Protein AF-M2RCM3-F1 (afdb_monomer_lite)

Secondary structure (DSSP, 8-state):
-----TTPPPPHHHHHHHHHHHT--HHHHTT-TTS--SSSS-TTT-TT-TTEEEEEEEEHHHHHHHHHHHHTTSS-TTS----SEEEEEEETTEEEEEE-TT-S-HHHHHHHHHIIIIIITT-TTS--GGGGT-EE-PPGGG--GGGS-TT----SEE-

Foldseek 3Di:
DDDDDPPDDDPVVVVVVVVVVVPDDPVCVVVPLVDDDPQPPPPVPSPRQPFKDFPDKDAPVVLLVVLCVQCPPVDDSVPFDDPRIWTWMDGNVGPPDTDTPPSDTPSSVVSVVCCVQFQQVLDPVRDDPLVVPWDADHDPPSGGPVVDDPPDPDDGTDD

Sequence (159 aa):
MHDLDPHERPPDGIRNVYKKYQKMKLNALNNDPDIIDLASHDASASTTSTKVHVVKEYATKDLTAIFQAFAGQDVALDVITIPDSVPVYEHDDMPGLHIIPSLFPAEIQSILLSRLLHRDLSSPVHLTNIHTHYTISYPPSHTSFFSIPHSSPTTIATP

pLDDT: mean 85.64, std 12.22, range [40.91, 96.62]

Structure (mmCIF, N/CA/C/O backbone):
data_AF-M2RCM3-F1
#
_entry.id   AF-M2RCM3-F1
#
loop_
_atom_site.group_PDB
_atom_site.id
_atom_site.type_symbol
_atom_site.label_atom_id
_atom_site.label_alt_id
_atom_site.label_comp_id
_atom_site.label_asym_id
_atom_site.label_entity_id
_atom_site.label_seq_id
_atom_site.pdbx_PDB_ins_code
_atom_site.Cartn_x
_atom_site.Cartn_y
_atom_site.Cartn_z
_atom_site.occupancy
_atom_site.B_iso_or_equiv
_atom_site.auth_seq_id
_atom_site.auth_comp_id
_atom_site.auth_asym_id
_atom_site.auth_atom_id
_atom_site.pdbx_PDB_model_num
ATOM 1 N N . MET A 1 1 ? -29.818 -10.390 -8.288 1.00 47.91 1 MET A N 1
ATOM 2 C CA . MET A 1 1 ? -28.468 -9.796 -8.361 1.00 47.91 1 MET A CA 1
ATOM 3 C C . MET A 1 1 ? -28.591 -8.574 -9.247 1.00 47.91 1 MET A C 1
ATOM 5 O O . MET A 1 1 ? -29.095 -8.732 -10.350 1.00 47.91 1 MET A O 1
ATOM 9 N N . HIS A 1 2 ? -28.288 -7.379 -8.735 1.00 69.50 2 HIS A N 1
ATOM 10 C CA . HIS A 1 2 ? -28.175 -6.194 -9.593 1.00 69.50 2 HIS A CA 1
ATOM 11 C C . HIS A 1 2 ? -26.973 -6.388 -10.524 1.00 69.50 2 HIS A C 1
ATOM 13 O O . HIS A 1 2 ? -25.961 -6.943 -10.092 1.00 69.50 2 HIS A O 1
ATOM 19 N N . ASP A 1 3 ? -27.124 -5.989 -11.782 1.00 76.88 3 ASP A N 1
ATOM 20 C CA . ASP A 1 3 ? -26.039 -5.961 -12.761 1.00 76.88 3 ASP A CA 1
ATOM 21 C C . ASP A 1 3 ? -25.080 -4.829 -12.364 1.00 76.88 3 ASP A C 1
ATOM 23 O O . ASP A 1 3 ? -25.531 -3.718 -12.079 1.00 76.88 3 ASP A O 1
ATOM 27 N N . LEU A 1 4 ? -23.787 -5.124 -12.228 1.00 79.81 4 LEU A N 1
ATOM 28 C CA . LEU A 1 4 ? -22.798 -4.149 -11.761 1.00 79.81 4 LEU A CA 1
ATOM 29 C C . LEU A 1 4 ? -22.396 -3.254 -12.941 1.00 79.81 4 LEU A C 1
ATOM 31 O O . LEU A 1 4 ? -21.693 -3.711 -13.841 1.00 79.81 4 LEU A O 1
ATOM 35 N N . ASP A 1 5 ? -22.825 -1.989 -12.938 1.00 85.00 5 ASP A N 1
ATOM 36 C CA . ASP A 1 5 ? -22.432 -1.008 -13.957 1.00 85.00 5 ASP A CA 1
ATOM 37 C C . ASP A 1 5 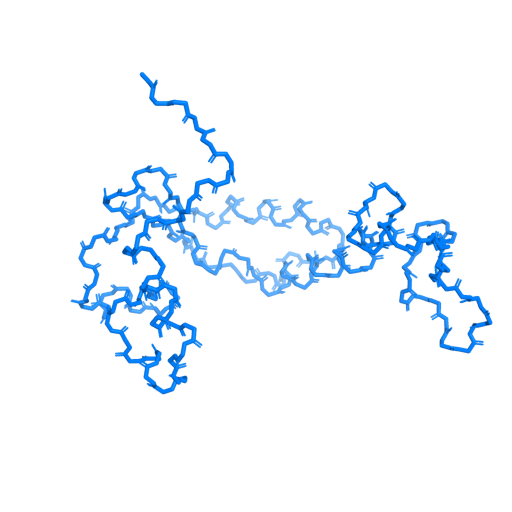? -21.053 -0.401 -13.612 1.00 85.00 5 ASP A C 1
ATOM 39 O O . ASP A 1 5 ? -20.919 0.298 -12.604 1.00 85.00 5 ASP A O 1
ATOM 43 N N . PRO A 1 6 ? -20.004 -0.609 -14.433 1.00 80.06 6 PRO A N 1
ATOM 44 C CA . PRO A 1 6 ? -18.677 -0.033 -14.196 1.00 80.06 6 PRO A CA 1
ATOM 45 C C . PRO A 1 6 ? -18.636 1.504 -14.294 1.00 80.06 6 PRO A C 1
ATOM 47 O O . PRO A 1 6 ? -17.633 2.114 -13.916 1.00 80.06 6 PRO A O 1
ATOM 50 N N . HIS A 1 7 ? -19.695 2.143 -14.799 1.00 84.94 7 HIS A N 1
ATOM 51 C CA . HIS A 1 7 ? -19.855 3.596 -14.852 1.00 84.94 7 HIS A CA 1
ATOM 52 C C . HIS A 1 7 ? -20.770 4.148 -13.752 1.00 84.94 7 HIS A C 1
ATOM 54 O O . HIS A 1 7 ? -21.038 5.358 -13.729 1.00 84.94 7 HIS A O 1
ATOM 60 N N . GLU A 1 8 ? -21.233 3.297 -12.832 1.00 88.00 8 GLU A N 1
ATOM 61 C CA . GLU A 1 8 ? -22.080 3.721 -11.728 1.00 88.00 8 GLU A CA 1
ATOM 62 C C . GLU A 1 8 ? -21.363 4.771 -10.873 1.00 88.00 8 GLU A C 1
ATOM 64 O O . GLU A 1 8 ? -20.166 4.696 -10.570 1.00 88.00 8 GLU A O 1
ATOM 69 N N . ARG A 1 9 ? -22.105 5.812 -10.489 1.00 85.38 9 ARG A N 1
ATOM 70 C CA . ARG A 1 9 ? -21.546 6.862 -9.641 1.00 85.38 9 ARG A CA 1
ATOM 71 C C . ARG A 1 9 ? -21.327 6.308 -8.234 1.00 85.38 9 ARG A C 1
ATOM 73 O O . ARG A 1 9 ? -22.215 5.639 -7.711 1.00 85.38 9 ARG A O 1
ATOM 80 N N . PRO A 1 10 ? -20.208 6.653 -7.573 1.00 86.56 10 PRO A N 1
ATOM 81 C CA . PRO A 1 10 ? -20.007 6.250 -6.193 1.00 86.56 10 PRO A CA 1
ATOM 82 C C . PRO A 1 10 ? -21.137 6.821 -5.321 1.00 86.56 10 PRO A C 1
ATOM 84 O O . PRO A 1 10 ? -21.534 7.974 -5.542 1.00 86.56 10 PRO A O 1
ATOM 87 N N . PRO A 1 11 ? -21.619 6.070 -4.314 1.00 93.00 11 PRO A N 1
ATOM 88 C CA . PRO A 1 11 ? -22.640 6.549 -3.392 1.00 93.00 11 PRO A CA 1
ATOM 89 C C . PRO A 1 11 ? -22.271 7.905 -2.785 1.00 93.00 11 PRO A C 1
ATOM 91 O O . PRO A 1 11 ? -21.110 8.150 -2.435 1.00 93.00 11 PRO A O 1
ATOM 94 N N . ASP A 1 12 ? -23.264 8.781 -2.611 1.00 94.12 12 ASP A N 1
ATOM 95 C CA . ASP A 1 12 ? -23.029 10.153 -2.145 1.00 94.12 12 ASP A CA 1
ATOM 96 C C . ASP A 1 12 ? -22.316 10.203 -0.787 1.00 94.12 12 ASP A C 1
ATOM 98 O O . ASP A 1 12 ? -21.470 11.070 -0.572 1.00 94.12 12 ASP A O 1
ATOM 102 N N . GLY A 1 13 ? -22.582 9.237 0.100 1.00 94.31 13 GLY A N 1
ATOM 103 C CA . GLY A 1 13 ? -21.877 9.100 1.378 1.00 94.31 13 GLY A CA 1
ATOM 104 C C . GLY A 1 13 ? -20.363 8.959 1.200 1.00 94.31 13 GLY A C 1
ATOM 105 O O . GLY A 1 13 ? -19.602 9.757 1.746 1.00 94.31 13 GLY A O 1
ATOM 106 N N . ILE A 1 14 ? -19.922 8.022 0.354 1.00 92.12 14 ILE A N 1
ATOM 107 C CA . ILE A 1 14 ? -18.498 7.802 0.049 1.00 92.12 14 ILE A CA 1
ATOM 108 C C . ILE A 1 14 ? -17.892 9.040 -0.616 1.00 92.12 14 ILE A C 1
ATOM 110 O O . ILE A 1 14 ? -16.807 9.493 -0.245 1.00 92.12 14 ILE A O 1
ATOM 114 N N . ARG A 1 15 ? -18.620 9.648 -1.561 1.00 94.00 15 ARG A N 1
ATOM 115 C CA . ARG A 1 15 ? -18.173 10.871 -2.239 1.00 94.00 15 ARG A CA 1
ATOM 116 C C . ARG A 1 15 ? -17.975 12.034 -1.264 1.00 94.00 15 ARG A C 1
ATOM 118 O O . ARG A 1 15 ? -17.042 12.822 -1.433 1.00 94.00 15 ARG A O 1
ATOM 125 N N . ASN A 1 16 ? -18.847 12.167 -0.270 1.00 96.00 16 ASN A N 1
ATOM 126 C CA . ASN A 1 16 ? -18.765 13.220 0.735 1.00 96.00 16 ASN A CA 1
ATOM 127 C C . ASN A 1 16 ? -17.595 12.992 1.696 1.00 96.00 16 ASN A C 1
ATOM 129 O O . ASN A 1 16 ? -16.862 13.943 1.962 1.00 96.00 16 ASN A O 1
ATOM 133 N N . VAL A 1 17 ? -17.359 11.748 2.132 1.00 94.75 17 VAL A N 1
ATOM 134 C CA . VAL A 1 17 ? -16.187 11.377 2.947 1.00 94.75 17 VAL A CA 1
ATOM 135 C C . VAL A 1 17 ? -14.885 11.681 2.200 1.00 94.75 17 VAL A C 1
ATOM 137 O O . VAL A 1 17 ? -14.008 12.353 2.741 1.00 94.75 17 VAL A O 1
ATOM 140 N N . TYR A 1 18 ? -14.784 11.299 0.923 1.00 94.94 18 TYR A N 1
ATOM 141 C CA . TYR A 1 18 ? -13.629 11.642 0.087 1.00 94.94 18 TYR A CA 1
ATOM 142 C C . TYR A 1 18 ? -13.397 13.161 0.028 1.00 94.94 18 TYR A C 1
ATOM 144 O O . TYR A 1 18 ? -12.294 13.642 0.281 1.00 94.94 18 TYR A O 1
ATOM 152 N N . LYS A 1 19 ? -14.451 13.944 -0.248 1.00 95.88 19 LYS A N 1
ATOM 153 C CA . LYS A 1 19 ? -14.360 15.413 -0.312 1.00 95.88 19 LYS A CA 1
ATOM 154 C C . LYS A 1 19 ? -14.006 16.053 1.036 1.00 95.88 19 LYS A C 1
ATOM 156 O O . LYS A 1 19 ? -13.334 17.085 1.019 1.00 95.88 19 LYS A O 1
ATOM 161 N N . LYS A 1 20 ? -14.464 15.486 2.165 1.00 95.81 20 LYS A N 1
ATOM 162 C CA . LYS A 1 20 ? -14.116 15.924 3.533 1.00 95.81 20 LYS A CA 1
ATOM 163 C C . LYS A 1 20 ? -12.597 15.887 3.692 1.00 95.81 20 LYS A C 1
ATOM 165 O O . LYS A 1 20 ? -11.992 16.933 3.914 1.00 95.81 20 LYS A O 1
ATOM 170 N N . TYR A 1 21 ? -11.987 14.719 3.490 1.00 95.88 21 TYR A N 1
ATOM 171 C CA . TYR A 1 21 ? -10.552 14.532 3.714 1.00 95.88 21 TYR A CA 1
ATOM 172 C C . TYR A 1 21 ? -9.677 15.196 2.652 1.00 95.88 21 TYR A C 1
ATOM 174 O O . TYR A 1 21 ? -8.658 15.786 2.992 1.00 95.88 21 TYR A O 1
ATOM 182 N N . GLN A 1 22 ? -10.106 15.219 1.386 1.00 95.69 22 GLN A N 1
ATOM 183 C CA . GLN A 1 22 ? -9.369 15.899 0.314 1.00 95.69 22 GLN A CA 1
ATOM 184 C C . GLN A 1 22 ? -9.157 17.400 0.591 1.00 95.69 22 GLN A C 1
ATOM 186 O O . GLN A 1 22 ? -8.155 17.973 0.171 1.00 95.69 22 GLN A O 1
ATOM 191 N N . LYS A 1 23 ? -10.112 18.058 1.261 1.00 96.06 23 LYS A N 1
ATOM 192 C CA . LYS A 1 23 ? -10.063 19.503 1.551 1.00 96.06 23 LYS A CA 1
ATOM 193 C C . LYS A 1 23 ? -9.523 19.826 2.945 1.00 96.06 23 LYS A C 1
ATOM 195 O O . LYS A 1 23 ? -9.372 21.003 3.279 1.00 96.06 23 LYS A O 1
ATOM 200 N N . MET A 1 24 ? -9.289 18.812 3.770 1.00 96.62 24 MET A N 1
ATOM 201 C CA . MET A 1 24 ? -8.878 18.986 5.154 1.00 96.62 24 MET A CA 1
ATOM 202 C C . MET A 1 24 ? -7.416 19.431 5.241 1.00 96.62 24 MET A C 1
ATOM 204 O O . MET A 1 24 ? -6.560 18.969 4.493 1.00 96.62 24 MET A O 1
ATOM 208 N N . LYS A 1 25 ? -7.116 20.345 6.168 1.00 96.19 25 LYS A N 1
ATOM 209 C CA . LYS A 1 25 ? -5.735 20.762 6.452 1.00 96.19 25 LYS A CA 1
ATOM 210 C C . LYS A 1 25 ? -5.065 19.768 7.398 1.00 96.19 25 LYS A C 1
ATOM 212 O O . LYS A 1 25 ? -5.734 19.222 8.267 1.00 96.19 25 LYS A O 1
ATOM 217 N N . LEU A 1 26 ? -3.739 19.644 7.307 1.00 92.62 26 LEU A N 1
ATOM 218 C CA . LEU A 1 26 ? -2.943 18.700 8.104 1.00 92.62 26 LEU A CA 1
ATOM 219 C C . LEU A 1 26 ? -3.230 18.772 9.615 1.00 92.62 26 LEU A C 1
ATOM 221 O O . LEU A 1 26 ? -3.463 17.749 10.243 1.00 92.62 26 LEU A O 1
ATOM 225 N N . ASN A 1 27 ? -3.303 19.978 10.190 1.00 92.69 27 ASN A N 1
ATOM 226 C CA . ASN A 1 27 ? -3.590 20.134 11.621 1.00 92.69 27 ASN A CA 1
ATOM 227 C C . ASN A 1 27 ? -4.978 19.611 12.015 1.00 92.69 27 ASN A C 1
ATOM 229 O O . ASN A 1 27 ? -5.141 19.122 13.123 1.00 92.69 27 ASN A O 1
ATOM 233 N N . ALA A 1 28 ? -5.978 19.736 11.140 1.00 91.38 28 ALA A N 1
ATOM 234 C CA . ALA A 1 28 ? -7.304 19.182 11.402 1.00 91.38 28 ALA A CA 1
ATOM 235 C C . ALA A 1 28 ? -7.307 17.658 11.216 1.00 91.38 28 ALA A C 1
ATOM 237 O O . ALA A 1 28 ? -7.928 16.967 12.009 1.00 91.38 28 ALA A O 1
ATOM 238 N N . LEU A 1 29 ? -6.559 17.154 10.228 1.00 90.06 29 LEU A N 1
ATOM 239 C CA . LEU A 1 29 ? -6.419 15.726 9.941 1.00 90.06 29 LEU A CA 1
ATOM 240 C C . LEU A 1 29 ? -5.808 14.959 11.120 1.00 90.06 29 LEU A C 1
ATOM 242 O O . LEU A 1 29 ? -6.352 13.945 11.533 1.00 90.06 29 LEU A O 1
ATOM 246 N N . ASN A 1 30 ? -4.730 15.485 11.707 1.00 86.69 30 ASN A N 1
ATOM 247 C CA . ASN A 1 30 ? -4.047 14.860 12.847 1.00 86.69 30 ASN A CA 1
ATOM 248 C C . ASN A 1 30 ? -4.906 14.794 14.123 1.00 86.69 30 ASN A C 1
ATOM 250 O O . ASN A 1 30 ? -4.535 14.105 15.064 1.00 86.69 30 ASN A O 1
ATOM 254 N N . ASN A 1 31 ? -6.007 15.548 14.177 1.00 86.69 31 ASN A N 1
ATOM 255 C CA . ASN A 1 31 ? -6.917 15.596 15.319 1.00 86.69 31 ASN A CA 1
ATOM 256 C C . ASN A 1 31 ? -8.322 15.072 14.963 1.00 86.69 31 ASN A C 1
ATOM 258 O O . ASN A 1 31 ? -9.248 15.267 15.750 1.00 86.69 31 ASN A O 1
ATOM 262 N N . ASP A 1 32 ? -8.517 14.477 13.779 1.00 88.06 32 ASP A N 1
ATOM 263 C CA . ASP A 1 32 ? -9.830 13.977 13.360 1.00 88.06 32 ASP A CA 1
ATOM 264 C C . ASP A 1 32 ? -10.124 12.631 14.052 1.00 88.06 32 ASP A C 1
ATOM 266 O O . ASP A 1 32 ? -9.394 11.664 13.825 1.00 88.06 32 ASP A O 1
ATOM 270 N N . PRO A 1 33 ? -11.182 12.537 14.880 1.00 86.06 33 PRO A N 1
ATOM 271 C CA . PRO A 1 33 ? -11.499 11.321 15.629 1.00 86.06 33 PRO A CA 1
ATOM 272 C C . PRO A 1 33 ? -12.005 10.166 14.755 1.00 86.06 33 PRO A C 1
ATOM 274 O O . PRO A 1 33 ? -12.018 9.028 15.227 1.00 86.06 33 PRO A O 1
ATOM 277 N N . ASP A 1 34 ? -12.429 10.445 13.516 1.00 87.38 34 ASP A N 1
ATOM 278 C CA . ASP A 1 34 ? -12.925 9.442 12.568 1.00 87.38 34 ASP A CA 1
ATOM 279 C C . ASP A 1 34 ? -11.776 8.689 11.863 1.00 87.38 34 ASP A C 1
ATOM 281 O O . ASP A 1 34 ? -12.024 7.727 11.132 1.00 87.38 34 ASP A O 1
ATOM 285 N N . ILE A 1 35 ? -10.523 9.137 12.024 1.00 86.75 35 ILE A N 1
ATOM 286 C CA . ILE A 1 35 ? -9.346 8.489 11.437 1.00 86.75 35 ILE A CA 1
ATOM 287 C C . ILE A 1 35 ? -8.753 7.510 12.441 1.00 86.75 35 ILE A C 1
ATOM 289 O O . ILE A 1 35 ? -8.340 7.871 13.540 1.00 86.75 35 ILE A O 1
ATOM 293 N N . ILE A 1 36 ? -8.674 6.255 12.018 1.00 85.38 36 ILE A N 1
ATOM 294 C CA . ILE A 1 36 ? -8.067 5.185 12.797 1.00 85.38 36 ILE A CA 1
ATOM 295 C C . ILE A 1 36 ? -6.552 5.231 12.581 1.00 85.38 36 ILE A C 1
ATOM 297 O O . ILE A 1 36 ? -6.079 5.023 11.463 1.00 85.38 36 ILE A O 1
ATOM 301 N N . ASP A 1 37 ? -5.800 5.463 13.655 1.00 82.81 37 ASP A N 1
ATOM 302 C CA . ASP A 1 37 ? -4.343 5.324 13.684 1.00 82.81 37 ASP A CA 1
ATOM 303 C C . ASP A 1 37 ? -3.960 4.055 14.459 1.00 82.81 37 ASP A C 1
ATOM 305 O O . ASP A 1 37 ? -4.188 3.948 15.662 1.00 82.81 37 ASP A O 1
ATOM 309 N N . LEU A 1 38 ? -3.407 3.072 13.744 1.00 82.88 38 LEU A N 1
ATOM 310 C CA . LEU A 1 38 ? -2.948 1.793 14.303 1.00 82.88 38 LEU A CA 1
ATOM 311 C C . LEU A 1 38 ? -1.431 1.759 14.534 1.00 82.88 38 LEU A C 1
ATOM 313 O O . LEU A 1 38 ? -0.911 0.755 15.014 1.00 82.88 38 LEU A O 1
ATOM 317 N N . ALA A 1 39 ? -0.708 2.816 14.151 1.00 72.50 39 ALA A N 1
ATOM 318 C CA . ALA A 1 39 ? 0.739 2.914 14.316 1.00 72.50 39 ALA A CA 1
ATOM 319 C C . ALA A 1 39 ? 1.127 3.593 15.638 1.00 72.50 39 ALA A C 1
ATOM 321 O O . ALA A 1 39 ? 2.242 3.400 16.127 1.00 72.50 39 ALA A O 1
ATOM 322 N N . SER A 1 40 ? 0.222 4.364 16.245 1.00 64.44 40 SER A N 1
ATOM 323 C CA . SER A 1 40 ? 0.408 4.870 17.601 1.00 64.44 40 SER A CA 1
ATOM 324 C C . SER A 1 40 ? 0.432 3.699 18.590 1.00 64.44 40 SER A C 1
ATOM 326 O O . SER A 1 40 ? -0.575 3.016 18.764 1.00 64.44 40 SER A O 1
ATOM 328 N N . HIS A 1 41 ? 1.579 3.482 19.247 1.00 49.81 41 HIS A N 1
ATOM 329 C CA . HIS A 1 41 ? 1.830 2.425 20.247 1.00 49.81 41 HIS A CA 1
ATOM 330 C C . HIS A 1 41 ? 0.777 2.331 21.367 1.00 49.81 41 HIS A C 1
ATOM 332 O O . HIS A 1 41 ? 0.680 1.301 22.031 1.00 49.81 41 HIS A O 1
ATOM 338 N N . ASP A 1 42 ? -0.042 3.365 21.538 1.00 48.81 42 ASP A N 1
ATOM 339 C CA . ASP A 1 42 ? -1.240 3.334 22.356 1.00 48.81 42 ASP A CA 1
ATOM 340 C C . ASP A 1 42 ? -2.480 3.033 21.498 1.00 48.81 42 ASP A C 1
ATOM 342 O O . ASP A 1 42 ? -3.366 3.871 21.332 1.00 48.81 42 ASP A O 1
ATOM 346 N N . ALA A 1 43 ? -2.619 1.794 21.018 1.00 47.78 43 ALA A N 1
ATOM 347 C CA . ALA A 1 43 ? -3.912 1.296 20.524 1.00 47.78 43 ALA A CA 1
ATOM 348 C C . ALA A 1 43 ? -5.024 1.418 21.600 1.00 47.78 43 ALA A C 1
ATOM 350 O O . ALA A 1 43 ? -6.209 1.421 21.285 1.00 47.78 43 ALA A O 1
ATOM 351 N N . SER A 1 44 ? -4.631 1.580 22.872 1.00 41.97 44 SER A N 1
ATOM 352 C CA . SER A 1 44 ? -5.498 1.907 24.010 1.00 41.97 44 SER A CA 1
ATOM 353 C C . SER A 1 44 ? -5.870 3.404 24.113 1.00 41.97 44 SER A C 1
ATOM 355 O O . SER A 1 44 ? -6.850 3.745 24.772 1.00 41.97 44 SER A O 1
ATOM 357 N N . ALA A 1 45 ? -5.124 4.317 23.471 1.00 40.91 45 ALA A N 1
ATOM 358 C CA . ALA A 1 45 ? -5.392 5.764 23.497 1.00 40.91 45 ALA A CA 1
ATOM 359 C C . ALA A 1 45 ? -6.225 6.268 22.309 1.00 40.91 45 ALA A C 1
ATOM 361 O O . ALA A 1 45 ? -6.754 7.381 22.384 1.00 40.91 45 ALA A O 1
ATOM 362 N N . SER A 1 46 ? -6.423 5.465 21.253 1.00 45.44 46 SER A N 1
ATOM 363 C CA . SER A 1 46 ? -7.460 5.749 20.252 1.00 45.44 46 SER A CA 1
ATOM 364 C C . SER A 1 46 ? -8.837 5.430 20.842 1.00 45.44 46 SER A C 1
ATOM 366 O O . SER A 1 46 ? -9.473 4.416 20.574 1.00 45.44 46 SER A O 1
ATOM 368 N N . THR A 1 47 ? -9.289 6.316 21.722 1.00 44.75 47 THR A N 1
ATOM 369 C CA . THR A 1 47 ? -10.565 6.244 22.446 1.00 44.75 47 THR A CA 1
ATOM 370 C C . THR A 1 47 ? -11.805 6.342 21.544 1.00 44.75 47 THR A C 1
ATOM 372 O O . THR A 1 47 ? -12.922 6.320 22.057 1.00 44.75 47 THR A O 1
ATOM 375 N N . THR A 1 48 ? -11.655 6.444 20.217 1.00 50.72 48 THR A N 1
ATOM 376 C CA . THR A 1 48 ? -12.755 6.812 19.309 1.00 50.72 48 THR A CA 1
ATOM 377 C C . THR A 1 48 ? -13.194 5.729 18.326 1.00 50.72 48 THR A C 1
ATOM 379 O O . THR A 1 48 ? -14.337 5.783 17.879 1.00 50.72 48 THR A O 1
ATOM 382 N N . SER A 1 49 ? -12.389 4.698 18.046 1.00 56.56 49 SER A N 1
ATOM 383 C CA . SER A 1 49 ? -12.800 3.593 17.166 1.00 56.56 49 SER A CA 1
ATOM 384 C C . SER A 1 49 ? -12.859 2.268 17.922 1.00 56.56 49 SER A C 1
ATOM 386 O O . SER A 1 49 ? -11.988 1.410 17.802 1.00 56.56 49 SER A O 1
ATOM 388 N N . THR A 1 50 ? -13.950 2.071 18.661 1.00 65.69 50 THR A N 1
ATOM 389 C CA . THR A 1 50 ? -14.278 0.829 19.386 1.00 65.69 50 THR A CA 1
ATOM 390 C C . THR A 1 50 ? -14.476 -0.399 18.493 1.00 65.69 50 THR A C 1
ATOM 392 O O . THR A 1 50 ? -14.677 -1.490 19.015 1.00 65.69 50 THR A O 1
ATOM 395 N N . LYS A 1 51 ? -14.433 -0.227 17.167 1.00 85.50 51 LYS A N 1
ATOM 396 C CA . LYS A 1 51 ? -14.727 -1.264 16.173 1.00 85.50 51 LYS A CA 1
ATOM 397 C C . LYS A 1 51 ? -13.503 -1.966 15.600 1.00 85.50 51 LYS A C 1
ATOM 399 O O . LYS A 1 51 ? -13.644 -2.724 14.648 1.00 85.50 51 LYS A O 1
ATOM 404 N N . VAL A 1 52 ? -12.304 -1.672 16.097 1.00 88.00 52 VAL A N 1
ATOM 405 C CA . VAL A 1 52 ? -11.085 -2.346 15.643 1.00 88.00 52 VAL A CA 1
ATOM 406 C C . VAL A 1 52 ? -10.544 -3.213 16.761 1.00 88.00 52 VAL A C 1
ATOM 408 O O . VAL A 1 52 ? -10.363 -2.745 17.884 1.00 88.00 52 VAL A O 1
ATOM 411 N N . HIS A 1 53 ? -10.266 -4.473 16.449 1.00 88.19 53 HIS A N 1
ATOM 412 C CA . HIS A 1 53 ? -9.764 -5.440 17.415 1.00 88.19 53 HIS A CA 1
ATOM 413 C C . HIS A 1 53 ? -8.626 -6.272 16.823 1.00 88.19 53 HIS A C 1
ATOM 415 O O . HIS A 1 53 ? -8.516 -6.439 15.609 1.00 88.19 53 HIS A O 1
ATOM 421 N N . VAL A 1 54 ? -7.752 -6.782 17.693 1.00 91.19 54 VAL A N 1
ATOM 422 C CA . VAL A 1 54 ? -6.679 -7.698 17.292 1.00 91.19 54 VAL A CA 1
ATOM 423 C C . VAL A 1 54 ? -7.280 -9.083 17.069 1.00 91.19 54 VAL A C 1
ATOM 425 O O . VAL A 1 54 ? -7.895 -9.643 17.974 1.00 91.19 54 VAL A O 1
ATOM 428 N N . VAL A 1 55 ? -7.087 -9.641 15.875 1.00 94.00 55 VAL A N 1
ATOM 429 C CA . VAL A 1 55 ? -7.573 -10.981 15.501 1.00 94.00 55 VAL A CA 1
ATOM 430 C C . VAL A 1 55 ? -6.493 -12.052 15.590 1.00 94.00 55 VAL A C 1
ATOM 432 O O . VAL A 1 55 ? -6.797 -13.227 15.788 1.00 94.00 55 VAL A O 1
ATOM 435 N N . LYS A 1 56 ? -5.222 -11.665 15.443 1.00 92.88 56 LYS A N 1
ATOM 436 C CA . LYS A 1 56 ? -4.063 -12.549 15.609 1.00 92.88 56 LYS A CA 1
ATOM 437 C C . LYS A 1 56 ? -2.781 -11.745 15.781 1.00 92.88 56 LYS A C 1
ATOM 439 O O . LYS A 1 56 ? -2.746 -10.543 15.534 1.00 92.88 56 LYS A O 1
ATOM 444 N N . GLU A 1 57 ? -1.715 -12.453 16.110 1.00 92.00 57 GLU A N 1
ATOM 445 C CA . GLU A 1 57 ? -0.369 -11.911 16.219 1.00 92.00 57 GLU A CA 1
ATOM 446 C C . GLU A 1 57 ? 0.608 -12.784 15.429 1.00 92.00 57 GLU A C 1
ATOM 448 O O . GLU A 1 57 ? 0.524 -14.015 15.470 1.00 92.00 57 GLU A O 1
ATOM 453 N N . TYR A 1 58 ? 1.523 -12.159 14.689 1.00 91.19 58 TYR A N 1
ATOM 454 C CA . TYR A 1 58 ? 2.624 -12.873 14.050 1.00 91.19 58 TYR A CA 1
ATOM 455 C C . TYR A 1 58 ? 3.817 -12.949 14.991 1.00 91.19 58 TYR A C 1
ATOM 457 O O . TYR A 1 58 ? 4.293 -11.931 15.494 1.00 91.19 58 TYR A O 1
ATOM 465 N N . ALA A 1 59 ? 4.330 -14.164 15.178 1.00 87.50 59 ALA A N 1
ATOM 466 C CA . ALA A 1 59 ? 5.532 -14.382 15.959 1.00 87.50 59 ALA A CA 1
ATOM 467 C C . ALA A 1 59 ? 6.769 -13.898 15.193 1.00 87.50 59 ALA A C 1
ATOM 469 O O . ALA A 1 59 ? 6.914 -14.156 13.995 1.00 87.50 59 ALA A O 1
ATOM 470 N N . THR A 1 60 ? 7.715 -13.294 15.921 1.00 84.00 60 THR A N 1
ATOM 471 C CA . THR A 1 60 ? 9.016 -12.860 15.376 1.00 84.00 60 THR A CA 1
ATOM 472 C C . THR A 1 60 ? 9.667 -13.932 14.511 1.00 84.00 60 THR A C 1
ATOM 474 O O . THR A 1 60 ? 10.099 -13.653 13.402 1.00 84.00 60 THR A O 1
ATOM 477 N N . LYS A 1 61 ? 9.692 -15.176 15.002 1.00 83.25 61 LYS A N 1
ATOM 478 C CA . LYS A 1 61 ? 10.395 -16.308 14.378 1.00 83.25 61 LYS A CA 1
ATOM 479 C C . LYS A 1 61 ? 9.925 -16.562 12.944 1.00 83.25 61 LYS A C 1
ATOM 481 O O . LYS A 1 61 ? 10.748 -16.811 12.064 1.00 83.25 61 LYS A O 1
ATOM 486 N N . ASP A 1 62 ? 8.615 -16.461 12.722 1.00 85.38 62 ASP A N 1
ATOM 487 C CA . ASP A 1 62 ? 7.999 -16.699 11.418 1.00 85.38 62 ASP A CA 1
ATOM 488 C C . ASP A 1 62 ? 8.326 -15.550 10.457 1.00 85.38 62 ASP A C 1
ATOM 490 O O . ASP A 1 62 ? 8.726 -15.779 9.314 1.00 85.38 62 ASP A O 1
ATOM 494 N N . LEU A 1 63 ? 8.239 -14.306 10.941 1.00 89.00 63 LEU A N 1
ATOM 495 C CA . LEU A 1 63 ? 8.581 -13.116 10.160 1.00 89.00 63 LEU A CA 1
ATOM 496 C C . LEU A 1 63 ? 10.069 -13.063 9.811 1.00 89.00 63 LEU A C 1
ATOM 498 O O . LEU A 1 63 ? 10.417 -12.722 8.683 1.00 89.00 63 LEU A O 1
ATOM 502 N N . THR A 1 64 ? 10.947 -13.454 10.738 1.00 86.81 64 THR A N 1
ATOM 503 C CA . THR A 1 64 ? 12.391 -13.526 10.514 1.00 86.81 64 THR A CA 1
ATOM 504 C C . THR A 1 64 ? 12.702 -14.400 9.305 1.00 86.81 64 THR A C 1
ATOM 506 O O . THR A 1 64 ? 13.330 -13.924 8.365 1.00 86.81 64 THR A O 1
ATOM 509 N N . ALA A 1 65 ? 12.221 -15.645 9.276 1.00 86.44 65 ALA A N 1
ATOM 510 C CA . ALA A 1 65 ? 12.491 -16.555 8.164 1.00 86.44 65 ALA A CA 1
ATOM 511 C C . ALA A 1 65 ? 11.976 -16.006 6.818 1.00 86.44 65 ALA A C 1
ATOM 513 O O . ALA A 1 65 ? 12.654 -16.122 5.795 1.00 86.44 65 ALA A O 1
ATOM 514 N N . ILE A 1 66 ? 10.807 -15.356 6.817 1.00 90.44 66 ILE A N 1
ATOM 515 C CA . ILE A 1 66 ? 10.223 -14.737 5.619 1.00 90.44 66 ILE A CA 1
ATOM 516 C C . ILE A 1 66 ? 11.081 -13.568 5.128 1.00 90.44 66 ILE A C 1
ATOM 518 O O . ILE A 1 66 ? 11.406 -13.492 3.943 1.00 90.44 66 ILE A O 1
ATOM 522 N N . PHE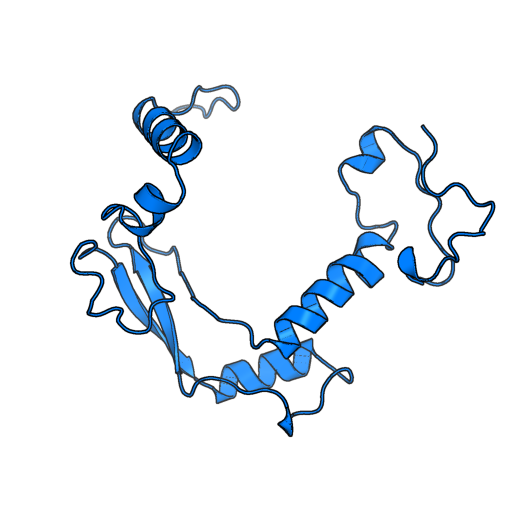 A 1 67 ? 11.472 -12.661 6.022 1.00 90.75 67 PHE A N 1
ATOM 523 C CA . PHE A 1 67 ? 12.285 -11.500 5.667 1.00 90.75 67 PHE A CA 1
ATOM 524 C C . PHE A 1 67 ? 13.682 -11.892 5.206 1.00 90.75 67 PHE A C 1
ATOM 526 O O . PHE A 1 67 ? 14.206 -11.272 4.287 1.00 90.75 67 PHE A O 1
ATOM 533 N N . GLN A 1 68 ? 14.243 -12.964 5.758 1.00 87.62 68 GLN A N 1
ATOM 534 C CA . GLN A 1 68 ? 15.494 -13.551 5.287 1.00 87.62 68 GLN A CA 1
ATOM 535 C C . GLN A 1 68 ? 15.369 -14.106 3.874 1.00 87.62 68 GLN A C 1
ATOM 537 O O . GLN A 1 68 ? 16.178 -13.782 3.007 1.00 87.62 68 GLN A O 1
ATOM 542 N N . ALA A 1 69 ? 14.328 -14.900 3.619 1.00 89.75 69 ALA A N 1
ATOM 543 C CA . ALA A 1 69 ? 14.065 -15.432 2.288 1.00 89.75 69 ALA A CA 1
ATOM 544 C C . ALA A 1 69 ? 13.834 -14.306 1.266 1.00 89.75 69 ALA A C 1
ATOM 546 O O . ALA A 1 69 ? 14.294 -14.398 0.129 1.00 89.75 69 ALA A O 1
ATOM 547 N N . PHE A 1 70 ? 13.167 -13.222 1.677 1.00 91.31 70 PHE A N 1
ATOM 548 C CA . PHE A 1 70 ? 12.980 -12.043 0.840 1.00 91.31 70 PHE A CA 1
ATOM 549 C C . PHE A 1 70 ? 14.294 -11.291 0.599 1.00 91.31 70 PHE A C 1
ATOM 551 O O . PHE A 1 70 ? 14.619 -11.004 -0.552 1.00 91.31 70 PHE A O 1
ATOM 558 N N . ALA A 1 71 ? 15.057 -10.963 1.641 1.00 90.00 71 ALA A N 1
ATOM 559 C CA . ALA A 1 71 ? 16.304 -10.207 1.531 1.00 90.00 71 ALA A CA 1
ATOM 560 C C . ALA A 1 71 ? 17.384 -10.978 0.757 1.00 90.00 71 ALA A C 1
ATOM 562 O O . ALA A 1 71 ? 18.152 -10.378 0.009 1.00 90.00 71 ALA A O 1
ATOM 563 N N . GLY A 1 72 ? 17.413 -12.307 0.865 1.00 86.81 72 GLY A N 1
ATOM 564 C CA . GLY A 1 72 ? 18.433 -13.128 0.226 1.00 86.81 72 GLY A CA 1
ATOM 565 C C . GLY A 1 72 ? 19.821 -12.795 0.772 1.00 86.81 72 GLY A C 1
ATOM 566 O O . GLY A 1 72 ? 20.051 -12.867 1.974 1.00 86.81 72 GLY A O 1
ATOM 567 N N . GLN A 1 73 ? 20.751 -12.435 -0.114 1.00 79.44 73 GLN A N 1
ATOM 568 C CA . GLN A 1 73 ? 22.127 -12.069 0.251 1.00 79.44 73 GLN A CA 1
ATOM 569 C C . GLN A 1 73 ? 22.300 -10.569 0.541 1.00 79.44 73 GLN A C 1
ATOM 571 O O . GLN A 1 73 ? 23.396 -10.152 0.904 1.00 79.44 73 GLN A O 1
ATOM 576 N N . ASP A 1 74 ? 21.242 -9.764 0.384 1.00 73.44 74 ASP A N 1
ATOM 577 C CA . ASP A 1 74 ? 21.335 -8.301 0.452 1.00 73.44 74 ASP A CA 1
ATOM 578 C C . ASP A 1 74 ? 21.552 -7.782 1.887 1.00 73.44 74 ASP A C 1
ATOM 580 O O . ASP A 1 74 ? 22.053 -6.672 2.063 1.00 73.44 74 ASP A O 1
ATOM 584 N N . VAL A 1 75 ? 21.174 -8.552 2.919 1.00 69.94 75 VAL A N 1
ATOM 585 C CA . VAL A 1 75 ? 21.223 -8.117 4.326 1.00 69.94 75 VAL A CA 1
ATOM 586 C C . VAL A 1 75 ? 21.630 -9.259 5.258 1.00 69.94 75 VAL A C 1
ATOM 588 O O . VAL A 1 75 ? 21.137 -10.381 5.145 1.00 69.94 75 VAL A O 1
ATOM 591 N N . ALA A 1 76 ? 22.516 -8.951 6.209 1.00 68.06 76 ALA A N 1
ATOM 592 C CA . ALA A 1 76 ? 22.914 -9.860 7.277 1.00 68.06 76 ALA A CA 1
ATOM 593 C C . ALA A 1 76 ? 21.867 -9.886 8.413 1.00 68.06 76 ALA A C 1
ATOM 595 O O . ALA A 1 76 ? 21.231 -8.879 8.728 1.00 68.06 76 ALA A O 1
ATOM 596 N N . LEU A 1 77 ? 21.657 -11.066 9.004 1.00 62.81 77 LEU A N 1
ATOM 597 C CA . LEU A 1 77 ? 20.538 -11.363 9.915 1.00 62.81 77 LEU A CA 1
ATOM 598 C C . LEU A 1 77 ? 20.531 -10.537 11.200 1.00 62.81 77 LEU A C 1
ATOM 600 O O . LEU A 1 77 ? 19.483 -10.305 11.791 1.00 62.81 77 LEU A O 1
ATOM 604 N N . ASP A 1 78 ? 21.713 -10.118 11.614 1.00 66.31 78 ASP A N 1
ATOM 605 C CA . ASP A 1 78 ? 22.031 -9.336 12.798 1.00 66.31 78 ASP A CA 1
ATOM 606 C C . ASP A 1 78 ? 21.601 -7.865 12.701 1.00 66.31 78 ASP A C 1
ATOM 608 O O . ASP A 1 78 ? 21.588 -7.171 13.715 1.00 66.31 78 ASP A O 1
ATOM 612 N N . VAL A 1 79 ? 21.200 -7.395 11.514 1.00 67.12 79 VAL A N 1
ATOM 613 C CA . VAL A 1 79 ? 20.786 -5.998 11.289 1.00 67.12 79 VAL A CA 1
ATOM 614 C C . VAL A 1 79 ? 19.266 -5.815 11.392 1.00 67.12 79 VAL A C 1
ATOM 616 O O . VAL A 1 79 ? 18.793 -4.722 11.694 1.00 67.12 79 VAL A O 1
ATOM 619 N N . ILE A 1 80 ? 18.475 -6.870 11.174 1.00 75.81 80 ILE A N 1
ATOM 620 C CA . ILE A 1 80 ? 17.015 -6.748 11.096 1.00 75.81 80 ILE A CA 1
ATOM 621 C C . ILE A 1 80 ? 16.421 -6.758 12.507 1.00 75.81 80 ILE A C 1
ATOM 623 O O . ILE A 1 80 ? 16.306 -7.805 13.144 1.00 75.81 80 ILE A O 1
ATOM 627 N N . THR A 1 81 ? 15.986 -5.591 12.979 1.00 78.62 81 THR A N 1
ATOM 628 C CA . THR A 1 81 ? 15.238 -5.483 14.239 1.00 78.62 81 THR A CA 1
ATOM 629 C C . THR A 1 81 ? 13.761 -5.773 13.977 1.00 78.62 81 THR A C 1
ATOM 631 O O . THR A 1 81 ? 13.098 -5.031 13.253 1.00 78.62 81 THR A O 1
ATOM 634 N N . ILE A 1 82 ? 13.240 -6.858 14.553 1.00 78.19 82 ILE A N 1
ATOM 635 C CA . ILE A 1 82 ? 11.835 -7.270 14.419 1.00 78.19 82 ILE A CA 1
ATOM 636 C C . ILE A 1 82 ? 11.179 -7.177 15.803 1.00 78.19 82 ILE A C 1
ATOM 638 O O . ILE A 1 82 ? 11.774 -7.663 16.765 1.00 78.19 82 ILE A O 1
ATOM 642 N N . PRO A 1 83 ? 9.987 -6.563 15.932 1.00 78.38 83 PRO A N 1
ATOM 643 C CA . PRO A 1 83 ? 9.232 -6.574 17.183 1.00 78.38 83 PRO A CA 1
ATOM 644 C C . PRO A 1 83 ? 8.896 -7.999 17.630 1.00 78.38 83 PRO A C 1
ATOM 646 O O . PRO A 1 83 ? 8.568 -8.831 16.786 1.00 78.38 83 PRO A O 1
ATOM 649 N N . ASP A 1 84 ? 8.888 -8.247 18.946 1.00 81.00 84 ASP A N 1
ATOM 650 C CA . ASP A 1 84 ? 8.617 -9.573 19.535 1.00 81.00 84 ASP A CA 1
ATOM 651 C C . ASP A 1 84 ? 7.317 -10.211 19.006 1.00 81.00 84 ASP A C 1
ATOM 653 O O . ASP A 1 84 ? 7.252 -11.421 18.741 1.00 81.00 84 ASP A O 1
ATOM 657 N N . SER A 1 85 ? 6.304 -9.371 18.798 1.00 84.88 85 SER A N 1
ATOM 658 C CA . SER A 1 85 ? 5.018 -9.727 18.218 1.00 84.88 85 SER A CA 1
ATOM 659 C C . SER A 1 85 ? 4.496 -8.592 17.336 1.00 84.88 85 SER A C 1
ATOM 661 O O . SER A 1 85 ? 4.657 -7.416 17.673 1.00 84.88 85 SER A O 1
ATOM 663 N N . VAL A 1 86 ? 3.867 -8.942 16.210 1.00 88.50 86 VAL A N 1
ATOM 664 C CA . VAL A 1 86 ? 3.225 -7.980 15.301 1.00 88.50 86 VAL A CA 1
ATOM 665 C C . VAL A 1 86 ? 1.713 -8.224 15.282 1.00 88.50 86 VAL A C 1
ATOM 667 O O . VAL A 1 86 ? 1.281 -9.273 14.788 1.00 88.50 86 VAL A O 1
ATOM 670 N N . PRO A 1 87 ? 0.895 -7.282 15.788 1.00 90.75 87 PRO A N 1
ATOM 671 C CA . PRO A 1 87 ? -0.552 -7.435 15.834 1.00 90.75 87 PRO A CA 1
ATOM 672 C C . PRO A 1 87 ? -1.187 -7.316 14.449 1.00 90.75 87 PRO A C 1
ATOM 674 O O . PRO A 1 87 ? -0.755 -6.543 13.591 1.00 90.75 87 PRO A O 1
ATOM 677 N N . VAL A 1 88 ? -2.257 -8.078 14.251 1.00 92.44 88 VAL A N 1
ATOM 678 C CA . VAL A 1 88 ? -3.123 -8.011 13.077 1.00 92.44 88 VAL A CA 1
ATOM 679 C C . VAL A 1 88 ? -4.502 -7.581 13.529 1.00 92.44 88 VAL A C 1
ATOM 681 O O . VAL A 1 88 ? -5.124 -8.249 14.355 1.00 92.44 88 VAL A O 1
ATOM 684 N N . TYR A 1 89 ? -4.969 -6.479 12.965 1.00 92.25 89 TYR A N 1
ATOM 685 C CA . TYR A 1 89 ? -6.243 -5.867 13.293 1.00 92.25 89 TYR A CA 1
ATOM 686 C C . TYR A 1 89 ? -7.304 -6.192 12.248 1.00 92.25 89 TYR A C 1
ATOM 688 O O . TYR A 1 89 ? -6.993 -6.381 11.070 1.00 92.25 89 TYR A O 1
ATOM 696 N N . GLU A 1 90 ? -8.554 -6.188 12.684 1.00 93.56 90 GLU A N 1
ATOM 697 C CA . GLU A 1 90 ? -9.745 -6.269 11.845 1.00 93.56 90 GLU A CA 1
ATOM 698 C C . GLU A 1 90 ? -10.763 -5.233 12.320 1.00 93.56 90 GLU A C 1
ATOM 700 O O . GLU A 1 90 ? -10.778 -4.862 13.495 1.00 93.56 90 GLU A O 1
ATOM 705 N N . HIS A 1 91 ? -11.592 -4.744 11.399 1.00 91.00 91 HIS A N 1
ATOM 706 C CA . HIS A 1 91 ? -12.699 -3.852 11.721 1.00 91.00 91 HIS A CA 1
ATOM 707 C C . HIS A 1 91 ? -14.012 -4.646 11.754 1.00 91.00 91 HIS A C 1
ATOM 709 O O . HIS A 1 91 ? -14.304 -5.365 10.802 1.00 91.00 91 HIS A O 1
ATOM 715 N N . ASP A 1 92 ? -14.836 -4.464 12.787 1.00 90.50 92 ASP A N 1
ATOM 716 C CA . ASP A 1 92 ? -16.062 -5.243 13.035 1.00 90.50 92 ASP A CA 1
ATOM 717 C C . ASP A 1 92 ? -17.026 -5.263 11.835 1.00 90.50 92 ASP A C 1
ATOM 719 O O . ASP A 1 92 ? -17.620 -6.289 11.511 1.00 90.50 92 ASP A O 1
ATOM 723 N N . ASP A 1 93 ? -17.171 -4.124 11.150 1.00 91.88 93 ASP A N 1
ATOM 724 C CA . ASP A 1 93 ? -18.053 -3.999 9.977 1.00 91.88 93 ASP A CA 1
ATOM 725 C C . ASP A 1 93 ? -17.422 -4.524 8.664 1.00 91.88 93 ASP A C 1
ATOM 727 O O . ASP A 1 93 ? -18.079 -4.524 7.622 1.00 91.88 93 ASP A O 1
ATOM 731 N N . MET A 1 94 ? -16.148 -4.931 8.673 1.00 91.31 94 MET A N 1
ATOM 732 C CA . MET A 1 94 ? -15.411 -5.401 7.491 1.00 91.31 94 MET A CA 1
ATOM 733 C C . MET A 1 94 ? -14.646 -6.696 7.782 1.00 91.31 94 MET A C 1
ATOM 735 O O . MET A 1 94 ? -13.409 -6.714 7.732 1.00 91.31 94 MET A O 1
ATOM 739 N N . PRO A 1 95 ? -15.368 -7.796 8.054 1.00 91.06 95 PRO A N 1
ATOM 740 C CA . PRO A 1 95 ? -14.714 -9.031 8.409 1.00 91.06 95 PRO A CA 1
ATOM 741 C C . PRO A 1 95 ? -13.847 -9.573 7.270 1.00 91.06 95 PRO A C 1
ATOM 743 O O . PRO A 1 95 ? -14.241 -9.554 6.100 1.00 91.06 95 PRO A O 1
ATOM 746 N N . GLY A 1 96 ? -12.653 -10.054 7.615 1.00 93.00 96 GLY A N 1
ATOM 747 C CA . GLY A 1 96 ? -11.646 -10.540 6.665 1.00 93.00 96 GLY A CA 1
ATOM 748 C C . GLY A 1 96 ? -10.714 -9.473 6.073 1.00 93.00 96 GLY A C 1
ATOM 749 O O . GLY A 1 96 ? -9.776 -9.831 5.352 1.00 93.00 96 GLY A O 1
ATOM 750 N N . LEU A 1 97 ? -10.907 -8.183 6.377 1.00 93.81 97 LEU A N 1
ATOM 751 C CA . LEU A 1 97 ? -9.902 -7.155 6.092 1.00 93.81 97 LEU A CA 1
ATOM 752 C C . LEU A 1 97 ? -8.851 -7.132 7.210 1.00 93.81 97 LEU A C 1
ATOM 754 O O . LEU A 1 97 ? -9.063 -6.531 8.259 1.00 93.81 97 LEU A O 1
ATOM 758 N N . HIS A 1 98 ? -7.689 -7.735 6.959 1.00 94.12 98 HIS A N 1
ATOM 759 C CA . HIS A 1 98 ? -6.564 -7.699 7.894 1.00 94.12 98 HIS A CA 1
ATOM 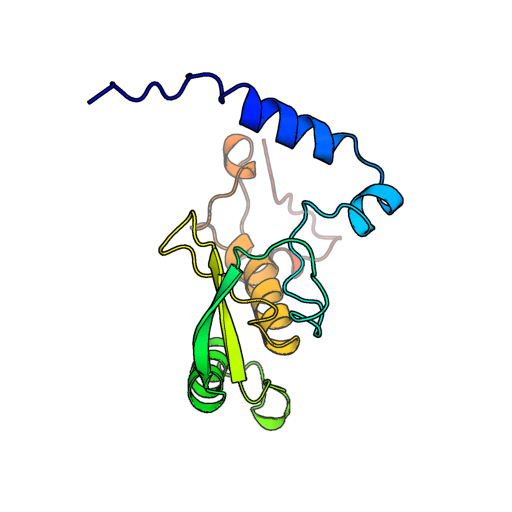760 C C . HIS A 1 98 ? -5.686 -6.461 7.692 1.00 94.12 98 HIS A C 1
ATOM 762 O O . HIS A 1 98 ? -5.180 -6.221 6.592 1.00 94.12 98 HIS A O 1
ATOM 768 N N . ILE A 1 99 ? -5.429 -5.732 8.776 1.00 92.19 99 ILE A N 1
ATOM 769 C CA . ILE A 1 99 ? -4.551 -4.560 8.797 1.00 92.19 99 ILE A CA 1
ATOM 770 C C . ILE A 1 99 ? -3.361 -4.853 9.708 1.00 92.19 99 ILE A C 1
ATOM 772 O O . ILE A 1 99 ? -3.530 -5.217 10.869 1.00 92.19 99 ILE A O 1
ATOM 776 N N . ILE A 1 100 ? -2.148 -4.716 9.174 1.00 91.62 100 ILE A N 1
ATOM 777 C CA . ILE A 1 100 ? -0.907 -5.053 9.880 1.00 91.62 100 ILE A CA 1
ATOM 778 C C . ILE A 1 100 ? -0.002 -3.816 9.864 1.00 91.62 100 ILE A C 1
ATOM 780 O O . ILE A 1 100 ? 0.708 -3.595 8.875 1.00 91.62 100 ILE A O 1
ATOM 784 N N . PRO A 1 101 ? -0.060 -2.956 10.894 1.00 87.44 101 PRO A N 1
ATOM 785 C CA . PRO A 1 101 ? 0.765 -1.758 10.941 1.00 87.44 101 PRO A CA 1
ATOM 786 C C . PRO A 1 101 ? 2.241 -2.136 11.077 1.00 87.44 101 PRO A C 1
ATOM 788 O O . PRO A 1 101 ? 2.589 -3.116 11.732 1.00 87.44 101 PRO A O 1
ATOM 791 N N . SER A 1 102 ? 3.112 -1.347 10.447 1.00 85.19 102 SER A N 1
ATOM 792 C CA . SER A 1 102 ? 4.571 -1.454 10.597 1.00 85.19 102 SER A CA 1
ATOM 793 C C . SER A 1 102 ? 5.146 -2.863 10.374 1.00 85.19 102 SER A C 1
ATOM 795 O O . SER A 1 102 ? 6.144 -3.227 10.987 1.00 85.19 102 SER A O 1
ATOM 797 N N . LEU A 1 103 ? 4.542 -3.655 9.475 1.00 88.62 103 LEU A N 1
ATOM 798 C CA . LEU A 1 103 ? 4.953 -5.041 9.211 1.00 88.62 103 LEU A CA 1
ATOM 799 C C . LEU A 1 103 ? 6.423 -5.160 8.781 1.00 88.62 103 LEU A C 1
ATOM 801 O O . LEU A 1 103 ? 7.093 -6.123 9.143 1.00 88.62 103 LEU A O 1
ATOM 805 N N . PHE A 1 104 ? 6.919 -4.218 7.978 1.00 89.06 104 PHE A N 1
ATOM 806 C CA . PHE A 1 104 ? 8.259 -4.300 7.401 1.00 89.06 104 PHE A CA 1
ATOM 807 C C . PHE A 1 104 ? 9.291 -3.538 8.243 1.00 89.06 104 PHE A C 1
ATOM 809 O O . PHE A 1 104 ? 9.135 -2.327 8.419 1.00 89.06 104 PHE A O 1
ATOM 816 N N . PRO A 1 105 ? 10.393 -4.188 8.662 1.00 89.31 105 PRO A N 1
ATOM 817 C CA . PRO A 1 105 ? 11.578 -3.501 9.171 1.00 89.31 105 PRO A CA 1
ATOM 818 C C . PRO A 1 105 ? 12.164 -2.530 8.138 1.00 89.31 105 PRO A C 1
ATOM 820 O O . PRO A 1 105 ? 11.987 -2.718 6.930 1.00 89.31 105 PRO A O 1
ATOM 823 N N . ALA A 1 106 ? 12.886 -1.505 8.593 1.00 89.62 106 ALA A N 1
ATOM 824 C CA . ALA A 1 106 ? 13.420 -0.442 7.734 1.00 89.62 106 ALA A CA 1
ATOM 825 C C . ALA A 1 106 ? 14.339 -0.975 6.617 1.00 89.62 106 ALA A C 1
ATOM 827 O O . ALA A 1 106 ? 14.297 -0.507 5.474 1.00 89.62 106 ALA A O 1
ATOM 828 N N . GLU A 1 107 ? 15.128 -2.003 6.920 1.00 90.19 107 GLU A N 1
ATOM 829 C CA . GLU A 1 107 ? 16.017 -2.672 5.973 1.00 90.19 107 GLU A CA 1
ATOM 830 C C . GLU A 1 107 ? 15.204 -3.343 4.860 1.00 90.19 107 GLU A C 1
ATOM 832 O O . GLU A 1 107 ? 15.496 -3.181 3.675 1.00 90.19 107 GLU A O 1
ATOM 837 N N . ILE A 1 108 ? 14.121 -4.035 5.228 1.00 91.81 108 ILE A N 1
ATOM 838 C CA . ILE A 1 108 ? 13.225 -4.708 4.282 1.00 91.81 108 ILE A CA 1
ATOM 839 C C . ILE A 1 108 ? 12.468 -3.697 3.419 1.00 91.81 108 ILE A C 1
ATOM 841 O O . ILE A 1 108 ? 12.346 -3.910 2.212 1.00 91.81 108 ILE A O 1
ATOM 845 N N . GLN A 1 109 ? 12.020 -2.575 3.994 1.00 93.00 109 GLN A N 1
ATOM 846 C CA . GLN A 1 109 ? 11.423 -1.474 3.228 1.00 93.00 109 GLN A CA 1
ATOM 847 C C . GLN A 1 109 ? 12.402 -0.938 2.174 1.00 93.00 109 GLN A C 1
ATOM 849 O O . GLN A 1 109 ? 12.027 -0.734 1.019 1.00 93.00 109 GLN A O 1
ATOM 854 N N . SER A 1 110 ? 13.672 -0.771 2.548 1.00 93.00 110 SER A N 1
ATOM 855 C CA . SER A 1 110 ? 14.718 -0.261 1.656 1.00 93.00 110 SER A CA 1
ATOM 856 C C . SER A 1 110 ? 15.028 -1.235 0.516 1.00 93.00 110 SER A C 1
ATOM 858 O O . SER A 1 110 ? 15.108 -0.823 -0.642 1.00 93.00 110 SER A O 1
ATOM 860 N N . ILE A 1 111 ? 15.129 -2.537 0.811 1.00 93.56 111 ILE A N 1
ATOM 861 C CA . ILE A 1 111 ? 15.291 -3.589 -0.208 1.00 93.56 111 ILE A CA 1
ATOM 862 C C . ILE A 1 111 ? 14.096 -3.603 -1.165 1.00 93.56 111 ILE A C 1
ATOM 864 O O . ILE A 1 111 ? 14.281 -3.670 -2.382 1.00 93.56 111 ILE A O 1
ATOM 868 N N . LEU A 1 112 ? 12.870 -3.531 -0.635 1.00 94.94 112 LEU A N 1
ATOM 869 C CA . LEU A 1 112 ? 11.654 -3.517 -1.445 1.00 94.94 112 LEU A CA 1
ATOM 870 C C . LEU A 1 112 ? 11.646 -2.322 -2.404 1.00 94.94 112 LEU A C 1
ATOM 872 O O . LEU A 1 112 ? 11.467 -2.512 -3.605 1.00 94.94 112 LEU A O 1
ATOM 876 N N . LEU A 1 113 ? 11.899 -1.112 -1.901 1.00 95.56 113 LEU A N 1
ATOM 877 C CA . LEU A 1 113 ? 11.966 0.099 -2.722 1.00 95.56 113 LEU A CA 1
ATOM 878 C C . LEU A 1 113 ? 13.074 0.017 -3.773 1.00 95.56 113 LEU A C 1
ATOM 880 O O . LEU A 1 113 ? 12.837 0.339 -4.937 1.00 95.56 113 LEU A O 1
ATOM 884 N N . SER A 1 114 ? 14.258 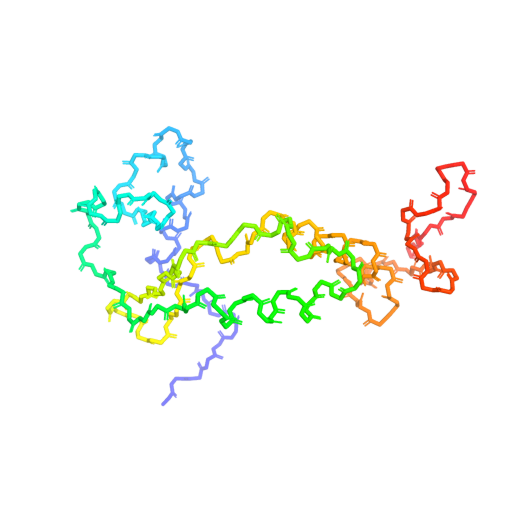-0.463 -3.386 1.00 94.06 114 SER A N 1
ATOM 885 C CA . SER A 1 114 ? 15.376 -0.651 -4.308 1.00 94.06 114 SER A CA 1
ATOM 886 C C . SER A 1 114 ? 14.993 -1.588 -5.454 1.00 94.06 114 SER A C 1
ATOM 888 O O . SER A 1 114 ? 15.190 -1.263 -6.622 1.00 94.06 114 SER A O 1
ATOM 89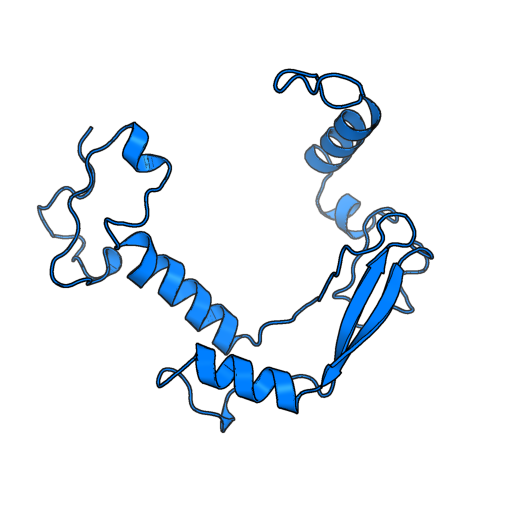0 N N . ARG A 1 115 ? 14.353 -2.721 -5.153 1.00 93.69 115 ARG A N 1
ATOM 891 C CA . ARG A 1 115 ? 13.907 -3.674 -6.176 1.00 93.69 115 ARG A CA 1
ATOM 892 C C . ARG A 1 115 ? 12.815 -3.093 -7.067 1.00 93.69 115 ARG A C 1
ATOM 894 O O . ARG A 1 115 ? 12.941 -3.208 -8.282 1.00 93.69 115 ARG A O 1
ATOM 901 N N . LEU A 1 116 ? 11.816 -2.417 -6.500 1.00 95.12 116 LEU A N 1
ATOM 902 C CA . LEU A 1 116 ? 10.747 -1.783 -7.276 1.00 95.12 116 LEU A CA 1
ATOM 903 C C . LEU A 1 116 ? 11.301 -0.757 -8.273 1.00 95.12 116 LEU A C 1
ATOM 905 O O . LEU A 1 116 ? 10.937 -0.773 -9.448 1.00 95.12 116 LEU A O 1
ATOM 909 N N . LEU A 1 117 ? 12.209 0.110 -7.820 1.00 93.81 117 LEU A N 1
ATOM 910 C CA . LEU A 1 117 ? 12.734 1.209 -8.631 1.00 93.81 117 LEU A CA 1
ATOM 911 C C . LEU A 1 117 ? 13.860 0.777 -9.571 1.00 93.81 117 LEU A C 1
ATOM 913 O O . LEU A 1 117 ? 13.906 1.218 -10.717 1.00 93.81 117 LEU A O 1
ATOM 917 N N . HIS A 1 118 ? 14.782 -0.070 -9.116 1.00 93.00 118 HIS A N 1
ATOM 918 C CA . HIS A 1 118 ? 15.970 -0.401 -9.896 1.00 93.00 118 HIS A CA 1
ATOM 919 C C . HIS A 1 118 ? 15.783 -1.626 -10.779 1.00 93.00 118 HIS A C 1
ATOM 921 O O . HIS A 1 118 ? 16.172 -1.578 -11.947 1.00 93.00 118 HIS A O 1
ATOM 927 N N . ARG A 1 119 ? 15.190 -2.695 -10.243 1.00 93.19 119 ARG A N 1
ATOM 928 C CA . ARG A 1 119 ? 15.035 -3.981 -10.934 1.00 93.19 119 ARG A CA 1
ATOM 929 C C . ARG A 1 119 ? 13.714 -4.052 -11.693 1.00 93.19 119 ARG A C 1
ATOM 931 O O . ARG A 1 119 ? 13.713 -4.318 -12.890 1.00 93.19 119 ARG A O 1
ATOM 938 N N . ASP A 1 120 ? 12.602 -3.817 -11.002 1.00 94.00 120 ASP A N 1
ATOM 939 C CA . ASP A 1 120 ? 11.271 -4.100 -11.535 1.00 94.00 120 ASP A CA 1
ATOM 940 C C . ASP A 1 120 ? 10.836 -3.045 -12.546 1.00 94.00 120 ASP A C 1
ATOM 942 O O . ASP A 1 120 ? 10.349 -3.419 -13.609 1.00 94.00 120 ASP A O 1
ATOM 946 N N . LEU A 1 121 ? 11.079 -1.759 -12.278 1.00 93.44 121 LEU A N 1
ATOM 947 C CA . LEU A 1 121 ? 10.810 -0.692 -13.244 1.00 93.44 121 LEU A CA 1
ATOM 948 C C . LEU A 1 121 ? 11.623 -0.864 -14.538 1.00 93.44 121 LEU A C 1
ATOM 950 O O . LEU A 1 121 ? 11.119 -0.569 -15.616 1.00 93.44 121 LEU A O 1
ATOM 954 N N . SER A 1 122 ? 12.854 -1.378 -14.439 1.00 93.31 122 SER A N 1
ATOM 955 C CA . SER A 1 122 ? 13.760 -1.601 -15.579 1.00 93.31 122 SER A CA 1
ATOM 956 C C . SER A 1 122 ? 13.515 -2.928 -16.308 1.00 93.31 122 SER A C 1
ATOM 958 O O . SER A 1 122 ? 14.304 -3.314 -17.170 1.00 93.31 122 SER A O 1
ATOM 960 N N . SER A 1 123 ? 12.437 -3.642 -15.978 1.00 92.88 123 SER A N 1
ATOM 961 C CA . SER A 1 123 ? 12.044 -4.869 -16.665 1.00 92.88 123 SER A CA 1
ATOM 962 C C . SER A 1 123 ? 11.069 -4.562 -17.807 1.00 92.88 123 SER A C 1
ATOM 964 O O . SER A 1 123 ? 10.003 -4.000 -17.549 1.00 92.88 123 SER A O 1
ATOM 966 N N . PRO A 1 124 ? 11.345 -4.995 -19.052 1.00 92.88 124 PRO A N 1
ATOM 967 C CA . PRO A 1 124 ? 10.418 -4.820 -20.175 1.00 92.88 124 PRO A CA 1
ATOM 968 C C . PRO A 1 124 ? 9.122 -5.631 -20.043 1.00 92.88 124 PRO A C 1
ATOM 970 O O . PRO A 1 124 ? 8.165 -5.385 -20.770 1.00 92.88 124 PRO A O 1
ATOM 973 N N . VAL A 1 125 ? 9.069 -6.595 -19.118 1.00 93.88 125 VAL A N 1
ATOM 974 C CA . VAL A 1 125 ? 7.854 -7.373 -18.824 1.00 93.88 125 VAL A CA 1
ATOM 975 C C . VAL A 1 125 ? 6.899 -6.593 -17.907 1.00 93.88 125 VAL A C 1
ATOM 977 O O . VAL A 1 125 ? 5.706 -6.887 -17.863 1.00 93.88 125 VAL A O 1
ATOM 980 N N . HIS A 1 126 ? 7.394 -5.590 -17.176 1.00 94.38 126 HIS A N 1
ATOM 981 C CA . HIS A 1 126 ? 6.601 -4.809 -16.229 1.00 94.38 126 HIS A CA 1
ATOM 982 C C . HIS A 1 126 ? 6.142 -3.496 -16.867 1.00 94.38 126 HIS A C 1
ATOM 984 O O . HIS A 1 126 ? 6.824 -2.472 -16.815 1.00 94.38 126 HIS A O 1
ATOM 990 N N . LEU A 1 127 ? 4.955 -3.530 -17.470 1.00 94.44 127 LEU A N 1
ATOM 991 C CA . LEU A 1 127 ? 4.382 -2.355 -18.114 1.00 94.44 127 LEU A CA 1
ATOM 992 C C . LEU A 1 127 ? 3.827 -1.370 -17.079 1.00 94.44 127 LEU A C 1
ATOM 994 O O . LEU A 1 127 ? 3.083 -1.725 -16.167 1.00 94.44 127 LEU A O 1
ATOM 998 N N . THR A 1 128 ? 4.171 -0.103 -17.272 1.00 94.62 128 THR A N 1
ATOM 999 C CA . THR A 1 128 ? 3.647 1.052 -16.531 1.00 94.62 128 THR A CA 1
ATOM 1000 C C . THR A 1 128 ? 2.736 1.898 -17.419 1.00 94.62 128 THR A C 1
ATOM 1002 O O . THR A 1 128 ? 2.700 1.725 -18.637 1.00 94.62 128 THR A O 1
ATOM 1005 N N . ASN A 1 129 ? 2.063 2.891 -16.836 1.00 94.94 129 ASN A N 1
ATOM 1006 C CA . ASN A 1 129 ? 1.243 3.864 -17.567 1.00 94.94 129 ASN A CA 1
ATOM 1007 C C . ASN A 1 129 ? 2.005 4.663 -18.645 1.00 94.94 129 ASN A C 1
ATOM 1009 O O . ASN A 1 129 ? 1.373 5.243 -19.523 1.00 94.94 129 ASN A O 1
ATOM 1013 N N . ILE A 1 130 ? 3.342 4.696 -18.601 1.00 93.69 130 ILE A N 1
ATOM 1014 C CA . ILE A 1 130 ? 4.170 5.383 -19.603 1.00 93.69 130 ILE A CA 1
ATOM 1015 C C . ILE A 1 130 ? 4.111 4.655 -20.959 1.00 93.69 130 ILE A C 1
ATOM 1017 O O . ILE A 1 130 ? 4.118 5.299 -22.004 1.00 93.69 130 ILE A O 1
ATOM 1021 N N . HIS A 1 131 ? 3.956 3.329 -20.954 1.00 95.62 131 HIS A N 1
ATOM 1022 C CA . HIS A 1 131 ? 3.939 2.498 -22.166 1.00 95.62 131 HIS A CA 1
ATOM 1023 C C . HIS A 1 131 ? 2.738 2.763 -23.076 1.00 95.62 131 HIS A C 1
ATOM 1025 O O . HIS A 1 131 ? 2.769 2.431 -24.255 1.00 95.62 131 HIS A O 1
ATOM 1031 N N . THR A 1 132 ? 1.683 3.384 -22.547 1.00 95.88 132 THR A N 1
ATOM 1032 C CA . THR A 1 132 ? 0.510 3.793 -23.329 1.00 95.88 132 THR A CA 1
ATOM 1033 C C . THR A 1 132 ? 0.846 4.884 -24.349 1.00 95.88 132 THR A C 1
ATOM 1035 O O . THR A 1 132 ? 0.142 5.029 -25.347 1.00 95.88 132 THR A O 1
ATOM 1038 N N . HIS A 1 133 ? 1.895 5.673 -24.096 1.00 95.94 133 HIS A N 1
ATOM 1039 C CA . HIS A 1 133 ? 2.216 6.877 -24.870 1.00 95.94 133 HIS A CA 1
ATOM 1040 C C . HIS A 1 133 ? 3.673 6.958 -25.322 1.00 95.94 133 HIS A C 1
ATOM 1042 O O . HIS A 1 133 ? 4.024 7.919 -25.996 1.00 95.94 133 HIS A O 1
ATOM 1048 N N . TYR A 1 134 ? 4.515 6.007 -24.915 1.00 96.38 134 TYR A N 1
ATOM 1049 C CA . TYR A 1 134 ? 5.934 6.005 -25.235 1.00 96.38 134 TYR A CA 1
ATOM 1050 C C . TYR A 1 134 ? 6.436 4.582 -25.463 1.00 96.38 134 TYR A C 1
ATOM 1052 O O . TYR A 1 134 ? 6.100 3.654 -24.725 1.00 96.38 134 TYR A O 1
ATOM 1060 N N . THR A 1 135 ? 7.330 4.438 -26.435 1.00 95.06 135 THR A N 1
ATOM 1061 C CA . THR A 1 135 ? 8.211 3.277 -26.558 1.00 95.06 135 THR A CA 1
ATOM 1062 C C . THR A 1 135 ? 9.419 3.471 -25.641 1.00 95.06 135 THR A C 1
ATOM 1064 O O . THR A 1 135 ? 10.076 4.515 -25.683 1.00 95.06 135 THR A O 1
ATOM 1067 N N . ILE A 1 136 ? 9.711 2.475 -24.800 1.00 93.75 136 ILE A N 1
ATOM 1068 C CA . ILE A 1 136 ? 10.790 2.539 -23.808 1.00 93.75 136 ILE A CA 1
ATOM 1069 C C . ILE A 1 136 ? 12.006 1.738 -24.280 1.00 93.75 136 ILE A C 1
ATOM 1071 O O . ILE A 1 136 ? 11.909 0.548 -24.578 1.00 93.75 136 ILE A O 1
ATOM 1075 N N . SER A 1 137 ? 13.167 2.392 -24.309 1.00 92.12 137 SER A N 1
ATOM 1076 C CA . SER A 1 137 ? 14.465 1.762 -24.557 1.00 92.12 137 SER A CA 1
ATOM 1077 C C . SER A 1 137 ? 15.043 1.241 -23.246 1.00 92.12 137 SER A C 1
ATOM 1079 O O . SER A 1 137 ? 15.561 2.005 -22.430 1.00 92.12 137 SER A O 1
ATOM 1081 N N . TYR A 1 138 ? 14.944 -0.069 -23.037 1.00 90.50 138 TYR A N 1
ATOM 1082 C CA . TYR A 1 138 ? 15.412 -0.717 -21.817 1.00 90.50 138 TYR A CA 1
ATOM 1083 C C . TYR A 1 138 ? 16.933 -0.932 -21.802 1.00 90.50 138 TYR A C 1
ATOM 1085 O O . TYR A 1 138 ? 17.528 -1.233 -22.840 1.00 90.50 138 TYR A O 1
ATOM 1093 N N . PRO A 1 139 ? 17.577 -0.805 -20.630 1.00 87.75 139 PRO A N 1
ATOM 1094 C CA . PRO A 1 139 ? 19.005 -1.032 -20.488 1.00 87.75 139 PRO A CA 1
ATOM 1095 C C . PRO A 1 139 ? 19.366 -2.518 -20.672 1.00 87.75 139 PRO A C 1
ATOM 1097 O O . PRO A 1 139 ? 18.553 -3.408 -20.400 1.00 87.75 139 PRO A O 1
ATOM 1100 N N . PRO A 1 140 ? 20.597 -2.822 -21.119 1.00 83.38 140 PRO A N 1
ATOM 1101 C CA . PRO A 1 140 ? 21.025 -4.195 -21.350 1.00 83.38 140 PRO A CA 1
ATOM 1102 C C . PRO A 1 140 ? 21.137 -4.989 -20.041 1.00 83.38 140 PRO A C 1
ATOM 1104 O O . PRO A 1 140 ? 21.377 -4.433 -18.966 1.00 83.38 140 PRO A O 1
ATOM 1107 N N . SER A 1 141 ? 21.013 -6.315 -20.148 1.00 80.06 141 SER A N 1
ATOM 1108 C CA . SER A 1 141 ? 21.334 -7.273 -19.077 1.00 80.06 141 SER A CA 1
ATOM 1109 C C . SER A 1 141 ? 20.602 -7.034 -17.750 1.00 80.06 141 SER A C 1
ATOM 1111 O O . SER A 1 141 ? 21.177 -7.262 -16.689 1.00 80.06 141 SER A O 1
ATOM 1113 N N . HIS A 1 142 ? 19.348 -6.570 -17.799 1.00 75.06 142 HIS A N 1
ATOM 1114 C CA . HIS A 1 142 ? 18.535 -6.269 -16.610 1.00 75.06 142 HIS A CA 1
ATOM 1115 C C . HIS A 1 142 ? 19.176 -5.249 -15.652 1.00 75.06 142 HIS A C 1
ATOM 1117 O O . HIS A 1 142 ? 18.906 -5.258 -14.451 1.00 75.06 142 HIS A O 1
ATOM 1123 N N . THR A 1 143 ? 20.045 -4.376 -16.168 1.00 89.56 143 THR A N 1
ATOM 1124 C CA . THR A 1 143 ? 20.611 -3.286 -15.368 1.00 89.56 143 THR A CA 1
ATOM 1125 C C . THR A 1 143 ? 19.551 -2.219 -15.087 1.00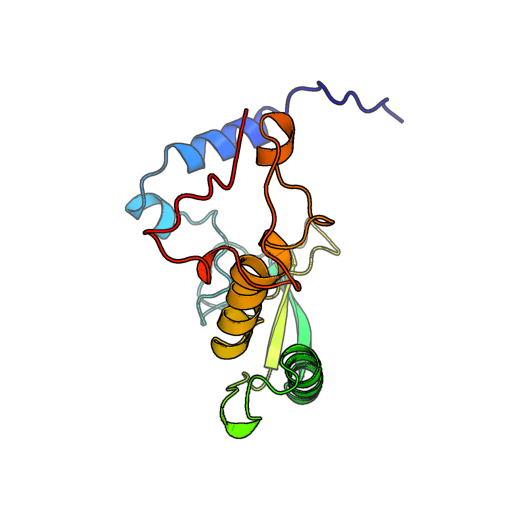 89.56 143 THR A C 1
ATOM 1127 O O . THR A 1 143 ? 18.493 -2.189 -15.711 1.00 89.56 143 THR A O 1
ATOM 1130 N N . SER A 1 144 ? 19.793 -1.357 -14.101 1.00 92.50 144 SER A N 1
ATOM 1131 C CA . SER A 1 144 ? 18.815 -0.334 -13.738 1.00 92.50 144 SER A CA 1
ATOM 1132 C C . SER A 1 144 ? 18.836 0.838 -14.720 1.00 92.50 144 SER A C 1
ATOM 1134 O O . SER A 1 144 ? 19.911 1.274 -15.133 1.00 92.50 144 SER A O 1
ATOM 1136 N N . PHE A 1 145 ? 17.678 1.451 -14.996 1.00 91.69 145 PHE A N 1
ATOM 1137 C CA . PHE A 1 145 ? 17.621 2.776 -15.631 1.00 91.69 145 PHE A CA 1
ATOM 1138 C C . PHE A 1 145 ? 18.490 3.811 -14.903 1.00 91.69 145 PHE A C 1
ATOM 1140 O O . PHE A 1 145 ? 19.103 4.665 -15.537 1.00 91.69 145 PHE A O 1
ATOM 1147 N N . PHE A 1 146 ? 18.597 3.701 -13.577 1.00 90.38 146 PHE A N 1
ATOM 1148 C CA . PHE A 1 146 ? 19.394 4.599 -12.741 1.00 90.38 146 PHE A CA 1
ATOM 1149 C C . PHE A 1 146 ? 20.899 4.297 -12.774 1.00 90.38 146 PHE A C 1
ATOM 1151 O O . PHE A 1 146 ? 21.683 5.033 -12.184 1.00 90.38 146 PHE A O 1
ATOM 1158 N N . SER A 1 147 ? 21.321 3.233 -13.463 1.00 89.50 147 SER A N 1
ATOM 1159 C CA . SER A 1 147 ? 22.736 2.962 -13.741 1.00 89.50 147 SER A CA 1
ATOM 1160 C C . SER A 1 147 ? 23.232 3.679 -15.002 1.00 89.50 147 SER A C 1
ATOM 1162 O O . SER A 1 147 ? 24.436 3.703 -15.254 1.00 89.50 147 SER A O 1
ATOM 1164 N N . ILE A 1 148 ? 22.330 4.262 -15.801 1.00 86.31 148 ILE A N 1
ATOM 1165 C CA . ILE A 1 148 ? 22.684 5.020 -17.002 1.00 86.31 148 ILE A CA 1
ATOM 1166 C C . ILE A 1 148 ? 23.177 6.416 -16.577 1.00 86.31 148 ILE A C 1
ATOM 1168 O O . ILE A 1 148 ? 22.456 7.127 -15.876 1.00 86.31 148 ILE A O 1
ATOM 1172 N N . PRO A 1 149 ? 24.374 6.858 -17.008 1.00 85.88 149 PRO A N 1
ATOM 1173 C CA . PRO A 1 149 ? 24.866 8.195 -16.693 1.00 85.88 149 PRO A CA 1
ATOM 1174 C C . PRO A 1 149 ? 23.952 9.288 -17.258 1.00 85.88 149 PRO A C 1
ATOM 1176 O O . PRO A 1 149 ? 23.483 9.179 -18.390 1.00 85.88 149 PRO A O 1
ATOM 1179 N N . HIS A 1 150 ? 23.794 10.399 -16.534 1.00 80.38 150 HIS A N 1
ATOM 1180 C CA . HIS A 1 150 ? 23.025 11.563 -17.004 1.00 80.38 150 HIS A CA 1
ATOM 1181 C C . HIS A 1 150 ? 23.558 12.177 -18.310 1.00 80.38 150 HIS A C 1
ATOM 1183 O O . HIS A 1 150 ? 22.823 12.857 -19.015 1.00 80.38 150 HIS A O 1
ATOM 1189 N N . SER A 1 151 ? 24.834 11.948 -18.631 1.00 86.44 151 SER A N 1
ATOM 1190 C CA . SER A 1 151 ? 25.470 12.379 -19.880 1.00 86.44 151 SER A CA 1
ATOM 1191 C C . SER A 1 151 ? 25.213 11.438 -21.061 1.00 86.44 151 SER A C 1
ATOM 1193 O O . SER A 1 151 ? 25.703 11.700 -22.159 1.00 86.44 151 SER A O 1
ATOM 1195 N N . SER A 1 152 ? 24.486 10.333 -20.856 1.00 82.25 152 SER A N 1
ATOM 1196 C CA . SER A 1 152 ? 24.167 9.395 -21.928 1.00 82.25 152 SER A CA 1
ATOM 1197 C C . SER A 1 152 ? 23.312 10.084 -22.995 1.00 82.25 152 SER A C 1
ATOM 1199 O O . SER A 1 152 ? 22.274 10.658 -22.665 1.00 82.25 152 SER A O 1
ATOM 1201 N N . PRO A 1 153 ? 23.681 9.989 -24.285 1.00 82.88 153 PRO A N 1
ATOM 1202 C CA . PRO A 1 153 ? 22.865 10.521 -25.375 1.00 82.88 153 PRO A CA 1
ATOM 1203 C C . PRO A 1 153 ? 21.601 9.680 -25.629 1.00 82.88 153 PRO A C 1
ATOM 1205 O O . PRO A 1 153 ? 20.793 10.025 -26.488 1.00 82.88 153 PRO A O 1
ATOM 1208 N N . THR A 1 154 ? 21.436 8.557 -24.922 1.00 79.06 154 THR A N 1
ATOM 1209 C CA . THR A 1 154 ? 20.342 7.610 -25.148 1.00 79.06 154 THR A CA 1
ATOM 1210 C C . THR A 1 154 ? 19.045 8.151 -24.562 1.00 79.06 154 THR A C 1
ATOM 1212 O O . THR A 1 154 ? 18.888 8.245 -23.346 1.00 79.06 154 THR A O 1
ATOM 1215 N N . THR A 1 155 ? 18.087 8.475 -25.427 1.00 85.75 155 THR A N 1
ATOM 1216 C CA . THR A 1 155 ? 16.725 8.806 -25.005 1.00 85.75 155 THR A CA 1
ATOM 1217 C C . THR A 1 155 ? 16.006 7.541 -24.538 1.00 85.75 155 THR A C 1
ATOM 1219 O O . THR A 1 155 ? 15.840 6.599 -25.308 1.00 85.75 155 THR A O 1
ATOM 1222 N N . ILE A 1 156 ? 15.578 7.516 -23.273 1.00 88.88 156 ILE A N 1
ATOM 1223 C CA . ILE A 1 156 ? 14.934 6.336 -22.672 1.00 88.88 156 ILE A CA 1
ATOM 1224 C C . ILE A 1 156 ? 13.483 6.174 -23.146 1.00 88.88 156 ILE A C 1
ATOM 1226 O O . ILE A 1 156 ? 13.051 5.051 -23.376 1.00 88.88 156 ILE A O 1
ATOM 1230 N N . ALA A 1 157 ? 12.734 7.266 -23.312 1.00 91.81 157 ALA A N 1
ATOM 1231 C CA . ALA A 1 157 ? 11.325 7.232 -23.701 1.00 91.81 157 ALA A CA 1
ATOM 1232 C C . ALA A 1 157 ? 11.088 8.069 -24.964 1.00 91.81 157 ALA A C 1
ATOM 1234 O O . ALA A 1 157 ? 11.363 9.270 -24.969 1.00 91.81 157 ALA A O 1
ATOM 1235 N N . THR A 1 158 ? 10.568 7.442 -26.018 1.00 92.88 158 THR A N 1
ATOM 1236 C CA . THR A 1 158 ? 10.215 8.101 -27.286 1.00 92.88 158 THR A CA 1
ATOM 1237 C C . THR A 1 158 ? 8.707 8.016 -27.520 1.00 92.88 158 THR A C 1
ATOM 1239 O O . THR A 1 158 ? 8.180 6.916 -27.349 1.00 92.88 158 THR A O 1
ATOM 1242 N N . PRO A 1 159 ? 8.016 9.121 -27.866 1.00 90.88 159 PRO A N 1
ATOM 1243 C CA . PRO A 1 159 ? 6.574 9.113 -28.129 1.00 90.88 159 PRO A CA 1
ATOM 1244 C C . PRO A 1 159 ? 6.166 8.140 -29.239 1.00 90.88 159 PRO A C 1
ATOM 1246 O O . PRO A 1 159 ? 6.969 7.971 -30.186 1.00 90.88 159 PRO A O 1
#

Radius of gyration: 21.97 Å; chains: 1; bounding box: 54×38×52 Å

Organism: Cochliobolus sativus (strain ND90Pr / ATCC 201652) (NCBI:txid665912)